Protein AF-A0A917T720-F1 (afdb_monomer)

Radius of gyration: 13.32 Å; Cα contacts (8 Å, |Δi|>4): 20; chains: 1; bounding box: 32×29×33 Å

InterPro domains:
  IPR029058 Alpha/Beta hydrolase fold [G3DSA:3.40.50.1820] (1-42)
  IPR029058 Alpha/Beta hydrolase fold [SSF53474] (4-43)

Solvent-accessible surface area (backbone atoms only — not comparable to full-atom values): 3401 Å² total; per-residue (Å²): 132,68,75,63,67,76,48,52,84,80,37,92,87,74,83,87,82,90,73,90,66,70,94,53,37,69,80,72,33,43,68,62,49,51,49,54,50,28,59,74,72,64,55,65,83,75,77,83,124

Organism: NCBI:txid1424081

Secondary structure (DSSP, 8-state):
--THHHHTTT-SS------SS-S-HHHHSHHHHHHHHHHHTT-------

Mean predicted aligned error: 6.03 Å

Foldseek 3Di:
DPPQVVCVVPDVDDDDDDDPDDPPCCVVPVPVVVVVVCVVVVVPPPPDD

Structure (mmCIF, N/CA/C/O backbone):
data_AF-A0A917T720-F1
#
_entry.id   AF-A0A917T720-F1
#
loop_
_atom_site.group_PDB
_atom_site.id
_atom_site.type_symbol
_atom_site.label_atom_id
_atom_site.label_alt_id
_atom_site.label_comp_id
_atom_site.label_asym_id
_atom_site.label_entity_id
_atom_site.label_seq_id
_atom_site.pdbx_PDB_ins_code
_atom_site.Cartn_x
_atom_site.Cartn_y
_atom_site.Cartn_z
_atom_site.occupancy
_atom_site.B_iso_or_equiv
_atom_site.auth_seq_id
_atom_site.auth_comp_id
_atom_site.auth_asym_id
_atom_site.auth_atom_id
_atom_site.pdbx_PDB_model_num
ATOM 1 N N . MET A 1 1 ? 7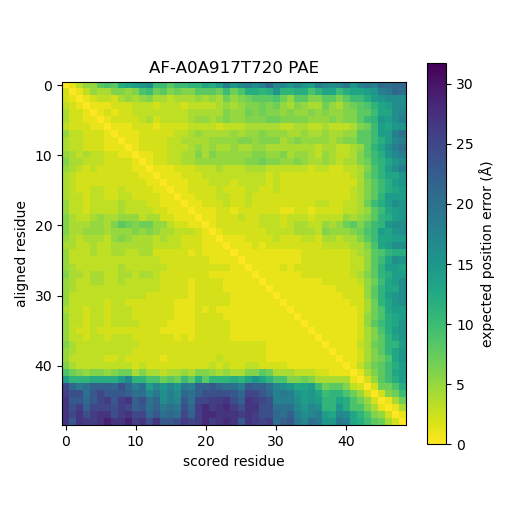.073 0.674 -15.409 1.00 63.56 1 MET A N 1
ATOM 2 C CA . MET A 1 1 ? 7.835 -0.489 -14.906 1.00 63.56 1 MET A CA 1
ATOM 3 C C . MET A 1 1 ? 6.993 -1.109 -13.812 1.00 63.56 1 MET A C 1
ATOM 5 O O . MET A 1 1 ? 6.526 -0.350 -12.980 1.00 63.56 1 MET A O 1
ATOM 9 N N . ASP A 1 2 ? 6.728 -2.415 -13.861 1.00 80.12 2 ASP A N 1
ATOM 10 C CA . ASP A 1 2 ? 5.965 -3.107 -12.813 1.00 80.12 2 ASP A CA 1
ATOM 11 C C . ASP A 1 2 ? 6.917 -3.453 -11.651 1.00 80.12 2 ASP A C 1
ATOM 13 O O . ASP A 1 2 ? 7.745 -4.354 -11.820 1.00 80.12 2 ASP A O 1
ATOM 17 N N . PRO A 1 3 ? 6.866 -2.756 -10.498 1.00 81.44 3 PRO A N 1
ATOM 18 C CA . PRO A 1 3 ? 7.726 -3.079 -9.361 1.00 81.44 3 PRO A CA 1
ATOM 19 C C . PRO A 1 3 ? 7.485 -4.503 -8.841 1.00 81.44 3 PRO A C 1
ATOM 21 O O . PRO A 1 3 ? 8.420 -5.123 -8.333 1.00 81.44 3 PRO A O 1
ATOM 24 N N . ALA A 1 4 ? 6.286 -5.069 -9.027 1.00 88.06 4 ALA A N 1
ATOM 25 C CA . ALA A 1 4 ? 5.973 -6.427 -8.596 1.00 88.06 4 ALA A CA 1
ATOM 26 C C . ALA A 1 4 ? 6.767 -7.486 -9.382 1.00 88.06 4 ALA A C 1
ATOM 28 O O . ALA A 1 4 ? 7.086 -8.548 -8.849 1.00 88.06 4 ALA A O 1
ATOM 29 N N . ALA A 1 5 ? 7.160 -7.200 -10.628 1.00 87.44 5 ALA A N 1
ATOM 30 C CA . ALA A 1 5 ? 7.894 -8.149 -11.464 1.00 87.44 5 ALA A CA 1
ATOM 31 C C . ALA A 1 5 ? 9.239 -8.584 -10.851 1.00 87.44 5 ALA A C 1
ATOM 33 O O . ALA A 1 5 ? 9.619 -9.744 -10.995 1.00 87.44 5 ALA A O 1
ATOM 34 N N . GLY A 1 6 ? 9.927 -7.694 -10.125 1.00 90.88 6 GLY A N 1
ATOM 35 C CA . GLY A 1 6 ? 11.176 -8.026 -9.429 1.00 90.88 6 GLY A CA 1
ATOM 36 C C . GLY A 1 6 ? 10.981 -8.926 -8.203 1.00 90.88 6 GLY A C 1
ATOM 37 O O . GLY A 1 6 ? 11.876 -9.690 -7.853 1.00 90.88 6 GLY A O 1
ATOM 38 N N . TRP A 1 7 ? 9.806 -8.876 -7.573 1.00 91.19 7 TRP A N 1
ATOM 39 C CA . TRP A 1 7 ? 9.497 -9.656 -6.372 1.00 91.19 7 TRP A CA 1
ATOM 40 C C . TRP A 1 7 ? 8.984 -11.066 -6.681 1.00 91.19 7 TRP A C 1
ATOM 42 O O . TRP A 1 7 ? 9.190 -11.971 -5.876 1.00 91.19 7 TRP A O 1
ATOM 52 N N . ARG A 1 8 ? 8.380 -11.289 -7.860 1.00 91.62 8 ARG A N 1
ATOM 53 C CA . ARG A 1 8 ? 7.804 -12.593 -8.260 1.00 91.62 8 ARG A CA 1
ATOM 54 C C . ARG A 1 8 ? 8.805 -13.749 -8.270 1.00 91.62 8 ARG A C 1
ATOM 56 O O . ARG A 1 8 ? 8.411 -14.892 -8.095 1.00 91.62 8 ARG A O 1
ATOM 63 N N . VAL A 1 9 ? 10.092 -13.472 -8.472 1.00 92.94 9 VAL A N 1
ATOM 64 C CA . VAL A 1 9 ? 11.141 -14.508 -8.434 1.00 92.94 9 VAL A CA 1
ATOM 65 C C . VAL A 1 9 ? 11.470 -14.984 -7.015 1.00 92.94 9 VAL A C 1
ATOM 67 O O . VAL A 1 9 ? 12.099 -16.025 -6.861 1.00 92.94 9 VAL A O 1
ATOM 70 N N . TRP A 1 10 ? 11.039 -14.248 -5.987 1.00 94.31 10 TRP A N 1
ATOM 71 C CA . TRP A 1 10 ? 11.320 -14.539 -4.578 1.00 94.31 10 TRP A CA 1
ATOM 72 C C . TRP A 1 10 ? 10.081 -14.948 -3.774 1.00 94.31 10 TRP A C 1
ATOM 74 O O . TRP A 1 10 ? 10.223 -15.363 -2.627 1.00 94.31 10 TRP A O 1
ATOM 84 N N . CYS A 1 11 ? 8.876 -14.809 -4.332 1.00 94.31 11 CYS A N 1
ATOM 85 C CA . CYS A 1 11 ? 7.628 -15.047 -3.614 1.00 94.31 11 CYS A CA 1
ATOM 86 C C . CYS A 1 11 ? 6.557 -15.638 -4.538 1.00 94.31 11 CYS A C 1
ATOM 88 O O . CYS A 1 11 ? 6.266 -15.068 -5.590 1.00 94.31 11 CYS A O 1
ATOM 90 N N . GLU A 1 12 ? 5.958 -16.758 -4.121 1.00 91.38 12 GLU A N 1
ATOM 91 C CA . GLU A 1 12 ? 4.881 -17.437 -4.856 1.00 91.38 12 GLU A CA 1
ATOM 92 C C . GLU A 1 12 ? 3.520 -16.736 -4.682 1.00 91.38 12 GLU A C 1
ATOM 94 O O . GLU A 1 12 ? 2.784 -16.588 -5.656 1.00 91.38 12 GLU A O 1
ATOM 99 N N . ASP A 1 13 ? 3.203 -16.245 -3.475 1.00 92.62 13 ASP A N 1
ATOM 100 C CA . ASP A 1 13 ? 1.995 -15.447 -3.191 1.00 92.62 13 ASP A CA 1
ATOM 101 C C . ASP A 1 13 ? 2.351 -13.957 -3.123 1.00 92.62 13 ASP A C 1
ATOM 103 O O . ASP A 1 13 ? 2.495 -13.361 -2.052 1.00 92.62 13 ASP A O 1
ATOM 107 N N . LEU A 1 14 ? 2.550 -13.358 -4.299 1.00 93.50 14 LEU A N 1
ATOM 108 C CA . LEU A 1 14 ? 2.786 -11.925 -4.423 1.00 93.50 14 LEU A CA 1
ATOM 109 C C . LEU A 1 14 ? 1.478 -11.171 -4.667 1.00 93.50 14 LEU A C 1
ATOM 111 O O . LEU A 1 14 ? 0.814 -11.350 -5.690 1.00 93.50 14 LEU A O 1
ATOM 115 N N . ARG A 1 15 ? 1.189 -10.226 -3.774 1.00 92.56 15 ARG A N 1
ATOM 116 C CA . ARG A 1 15 ? 0.106 -9.248 -3.909 1.00 92.56 15 ARG A CA 1
ATOM 117 C C . ARG A 1 15 ? 0.710 -7.851 -3.938 1.00 92.56 15 ARG A C 1
ATOM 119 O O . ARG A 1 15 ? 1.674 -7.577 -3.229 1.00 92.56 15 ARG A O 1
ATOM 126 N N . SER A 1 16 ? 0.164 -6.975 -4.772 1.00 92.62 16 SER A N 1
ATOM 127 C CA . SER A 1 16 ? 0.647 -5.602 -4.918 1.00 92.62 16 SER A CA 1
ATOM 128 C C . SER A 1 16 ? -0.504 -4.661 -5.229 1.00 92.62 16 SER A C 1
ATOM 130 O O . SER A 1 16 ? -1.359 -4.996 -6.049 1.00 92.62 16 SER A O 1
ATOM 132 N N . VAL A 1 17 ? -0.463 -3.467 -4.650 1.00 93.06 17 VAL A N 1
ATOM 133 C CA . VAL A 1 17 ? -1.365 -2.356 -4.958 1.00 93.06 17 VAL A CA 1
ATOM 134 C C . VAL A 1 17 ? -0.530 -1.098 -5.196 1.00 93.06 17 VAL A C 1
ATOM 136 O O . VAL A 1 17 ? 0.526 -0.930 -4.586 1.00 93.06 17 VAL A O 1
ATOM 139 N N . GLY A 1 18 ? -0.965 -0.256 -6.130 1.00 92.69 18 GLY A N 1
ATOM 140 C CA . GLY A 1 18 ? -0.385 1.068 -6.342 1.00 92.69 18 GLY A CA 1
ATOM 141 C C . GLY A 1 18 ? -1.124 2.097 -5.495 1.00 92.69 18 GLY A C 1
ATOM 142 O O . GLY A 1 18 ? -2.350 2.079 -5.475 1.00 92.69 18 GLY A O 1
ATOM 143 N N . ILE A 1 19 ? -0.379 2.966 -4.817 1.00 94.19 19 ILE A N 1
ATOM 144 C CA . 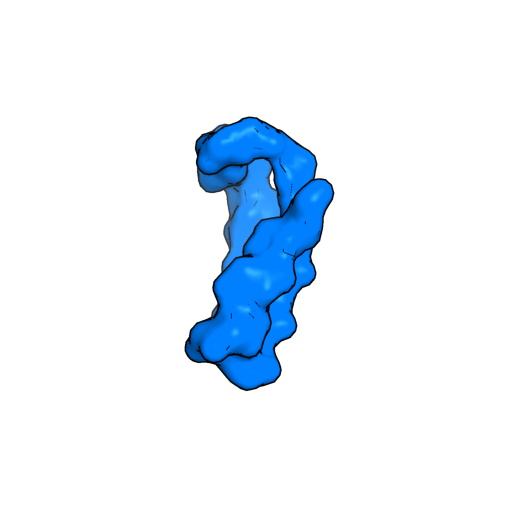ILE A 1 19 ? -0.901 4.116 -4.072 1.00 94.19 19 ILE A CA 1
ATOM 145 C C . ILE A 1 19 ? -0.268 5.358 -4.690 1.00 94.19 19 ILE A C 1
ATOM 147 O O . ILE A 1 19 ? 0.944 5.372 -4.936 1.00 94.19 19 ILE A O 1
ATOM 151 N N . ASP A 1 20 ? -1.083 6.371 -4.969 1.00 92.31 20 ASP A N 1
ATOM 152 C CA . ASP A 1 20 ? -0.606 7.612 -5.567 1.00 92.31 20 ASP A CA 1
ATOM 153 C C . ASP A 1 20 ? 0.210 8.405 -4.538 1.00 92.31 20 ASP A C 1
ATOM 155 O O . ASP A 1 20 ? -0.282 8.793 -3.481 1.00 92.31 20 ASP A O 1
ATOM 159 N N . GLY A 1 21 ? 1.485 8.645 -4.844 1.00 89.56 21 GLY A N 1
ATOM 160 C CA . GLY A 1 21 ? 2.387 9.374 -3.962 1.00 89.56 21 GLY A CA 1
ATOM 161 C C . GLY A 1 21 ? 3.855 9.199 -4.332 1.00 89.56 21 GLY A C 1
ATOM 162 O O . GLY A 1 21 ? 4.223 8.491 -5.274 1.00 89.56 21 GLY A O 1
ATOM 163 N N . GLY A 1 22 ? 4.709 9.897 -3.598 1.00 90.00 22 GLY A N 1
ATOM 164 C CA . GLY A 1 22 ? 6.154 9.795 -3.672 1.00 90.00 22 GLY A CA 1
ATOM 165 C C . GLY A 1 22 ? 6.704 8.616 -2.870 1.00 90.00 22 GLY A C 1
ATOM 166 O O . GLY A 1 22 ? 6.020 7.660 -2.526 1.00 90.00 22 GLY A O 1
ATOM 167 N N . HIS A 1 23 ? 7.996 8.682 -2.546 1.00 93.69 23 HIS A N 1
ATOM 168 C CA . HIS A 1 23 ? 8.676 7.619 -1.797 1.00 93.69 23 HIS A CA 1
ATOM 169 C C . HIS A 1 23 ? 8.146 7.453 -0.360 1.00 93.69 23 HIS A C 1
ATOM 171 O O . HIS A 1 23 ? 8.272 6.383 0.230 1.00 93.69 23 HIS A O 1
ATOM 177 N N . ARG A 1 24 ? 7.553 8.510 0.201 1.00 95.00 24 ARG A N 1
ATOM 178 C CA . ARG A 1 24 ? 7.107 8.604 1.593 1.00 95.00 24 ARG A CA 1
ATOM 179 C C . ARG A 1 24 ? 5.607 8.352 1.724 1.00 95.00 24 ARG A C 1
ATOM 181 O O . ARG A 1 24 ? 4.874 9.155 2.288 1.00 95.00 24 ARG A O 1
ATOM 188 N N . LEU A 1 25 ? 5.145 7.226 1.174 1.00 95.25 25 LEU 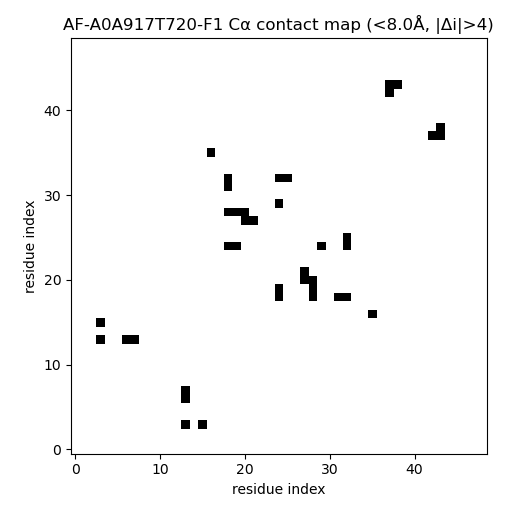A N 1
ATOM 189 C CA . LEU A 1 25 ? 3.715 6.889 1.110 1.00 95.25 25 LEU A CA 1
ATOM 190 C C . LEU A 1 25 ? 3.032 6.909 2.486 1.00 95.25 25 LEU A C 1
ATOM 192 O O . LEU A 1 25 ? 1.885 7.325 2.584 1.00 95.25 25 LEU A O 1
ATOM 196 N N . ALA A 1 26 ? 3.732 6.514 3.554 1.00 94.88 26 ALA A N 1
ATOM 197 C CA . ALA A 1 26 ? 3.179 6.532 4.908 1.00 94.88 26 ALA A CA 1
ATOM 198 C C . ALA A 1 26 ? 2.890 7.955 5.422 1.00 94.88 26 ALA A C 1
ATOM 200 O O . ALA A 1 26 ? 1.959 8.138 6.201 1.00 94.88 26 ALA A O 1
ATOM 201 N N . GLU A 1 27 ? 3.669 8.957 5.005 1.00 96.62 27 GLU A N 1
ATOM 202 C CA . GLU A 1 27 ? 3.430 10.360 5.358 1.00 96.62 27 GLU A CA 1
ATOM 203 C C . GLU A 1 27 ? 2.505 11.078 4.367 1.00 96.62 27 GLU A C 1
ATOM 205 O O . GLU A 1 27 ? 1.798 12.006 4.753 1.00 96.62 27 GLU A O 1
ATOM 210 N N . GLU A 1 28 ? 2.527 10.677 3.097 1.00 96.38 28 GLU A N 1
ATOM 211 C CA . GLU A 1 28 ? 1.801 11.351 2.015 1.00 96.38 28 GLU A CA 1
ATOM 212 C C . GLU A 1 28 ? 0.366 10.828 1.841 1.00 96.38 28 GLU A C 1
ATOM 214 O O . GLU A 1 28 ? -0.529 11.616 1.539 1.00 96.38 28 GLU A O 1
ATOM 219 N N . ALA A 1 29 ? 0.134 9.533 2.080 1.00 96.44 29 ALA A N 1
ATOM 220 C CA . ALA A 1 29 ? -1.166 8.868 1.952 1.00 96.44 29 ALA A CA 1
ATOM 221 C C . ALA A 1 29 ? -1.412 7.862 3.105 1.00 96.44 29 ALA A C 1
ATOM 223 O O . ALA A 1 29 ? -1.595 6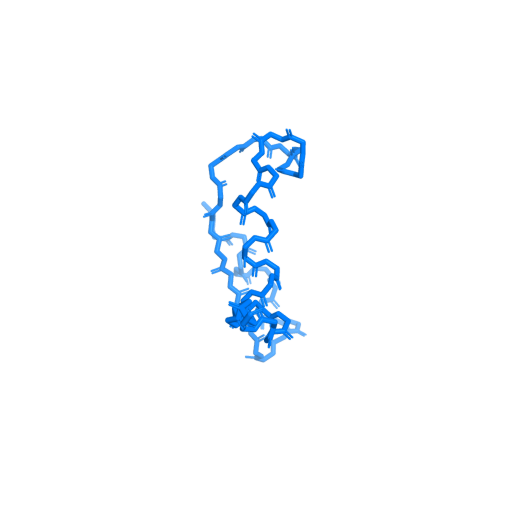.663 2.868 1.00 96.44 29 ALA A O 1
ATOM 224 N N . PRO A 1 30 ? -1.405 8.317 4.376 1.00 95.69 30 PRO A N 1
ATOM 225 C CA . PRO A 1 30 ? -1.453 7.438 5.548 1.00 95.69 30 PRO A CA 1
ATOM 226 C C . PRO A 1 30 ? -2.687 6.528 5.586 1.00 95.69 30 PRO A C 1
ATOM 228 O O . PRO A 1 30 ? -2.561 5.353 5.930 1.00 95.69 30 PRO A O 1
ATOM 231 N N . ASP A 1 31 ? -3.862 7.042 5.209 1.00 95.94 31 ASP A N 1
ATOM 232 C CA . ASP A 1 31 ? -5.119 6.287 5.255 1.00 95.94 31 ASP A CA 1
ATOM 233 C C . ASP A 1 31 ? -5.151 5.163 4.209 1.00 95.94 31 ASP A C 1
ATOM 235 O O . ASP A 1 31 ? -5.536 4.035 4.517 1.00 95.94 31 ASP A O 1
ATOM 239 N N . GLU A 1 32 ? -4.685 5.439 2.986 1.00 96.12 32 GLU A N 1
ATOM 240 C CA . GLU A 1 32 ? -4.608 4.443 1.910 1.00 96.12 32 GLU A CA 1
ATOM 241 C C . GLU A 1 32 ? -3.589 3.347 2.238 1.00 96.12 32 GLU A C 1
ATOM 243 O O . GLU A 1 32 ? -3.867 2.158 2.061 1.00 96.12 32 GLU A O 1
ATOM 248 N N . VAL A 1 33 ? -2.431 3.731 2.789 1.00 95.62 33 VAL A N 1
ATOM 249 C CA . VAL A 1 33 ? -1.408 2.778 3.239 1.00 95.62 33 VAL A CA 1
ATOM 250 C C . VAL A 1 33 ? -1.934 1.910 4.381 1.00 95.62 33 VAL A C 1
ATOM 252 O O . VAL A 1 33 ? -1.767 0.689 4.348 1.00 95.62 33 VAL A O 1
ATOM 255 N N . ALA A 1 34 ? -2.589 2.506 5.381 1.00 96.00 34 ALA A N 1
ATOM 256 C CA . ALA A 1 34 ? -3.150 1.765 6.506 1.00 96.00 34 ALA A CA 1
ATOM 257 C C . ALA A 1 34 ? -4.244 0.785 6.057 1.00 96.00 34 ALA A C 1
ATOM 259 O O . ALA A 1 34 ? -4.251 -0.364 6.504 1.00 96.00 34 ALA A O 1
ATOM 260 N N . ALA A 1 35 ? -5.124 1.201 5.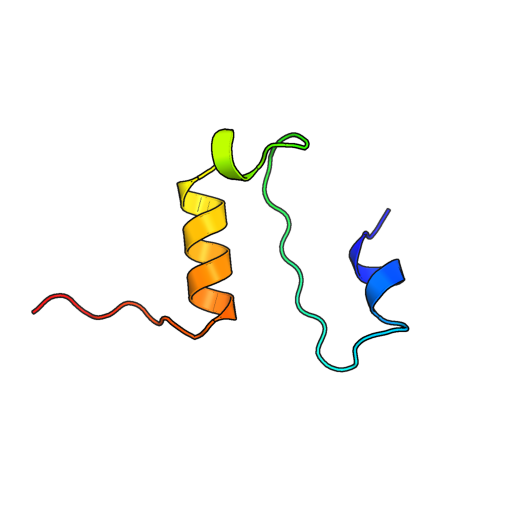142 1.00 95.06 35 ALA A N 1
ATOM 261 C CA . ALA A 1 35 ? -6.165 0.342 4.585 1.00 95.06 35 ALA A CA 1
ATOM 262 C C . ALA A 1 35 ? -5.577 -0.847 3.807 1.00 95.06 35 ALA A C 1
ATOM 264 O O . ALA A 1 35 ? -5.954 -1.991 4.066 1.00 95.06 35 ALA A O 1
ATOM 265 N N . ALA A 1 36 ? -4.606 -0.599 2.921 1.00 95.12 36 ALA A N 1
ATOM 266 C CA . ALA A 1 36 ? -3.947 -1.648 2.143 1.00 95.12 36 ALA A CA 1
ATOM 267 C C . ALA A 1 36 ? -3.211 -2.664 3.035 1.00 95.12 36 ALA A C 1
ATOM 269 O O . ALA A 1 36 ? -3.275 -3.874 2.799 1.00 95.12 36 ALA A O 1
ATOM 270 N N . LEU A 1 37 ? -2.535 -2.190 4.089 1.00 94.69 37 LEU A N 1
ATOM 271 C CA . LEU A 1 37 ? -1.895 -3.063 5.074 1.00 94.69 37 LEU A CA 1
ATOM 272 C C . LEU A 1 37 ? -2.923 -3.856 5.886 1.00 94.69 37 LEU A C 1
ATOM 274 O O . LEU A 1 37 ? -2.717 -5.045 6.122 1.00 94.69 37 LEU A O 1
ATOM 278 N N . GLY A 1 38 ? -4.030 -3.228 6.288 1.00 95.19 38 GLY A N 1
ATOM 279 C CA . GLY A 1 38 ? -5.123 -3.896 6.991 1.00 95.19 38 GLY A CA 1
ATOM 280 C C . GLY A 1 38 ? -5.717 -5.041 6.170 1.00 95.19 38 GLY 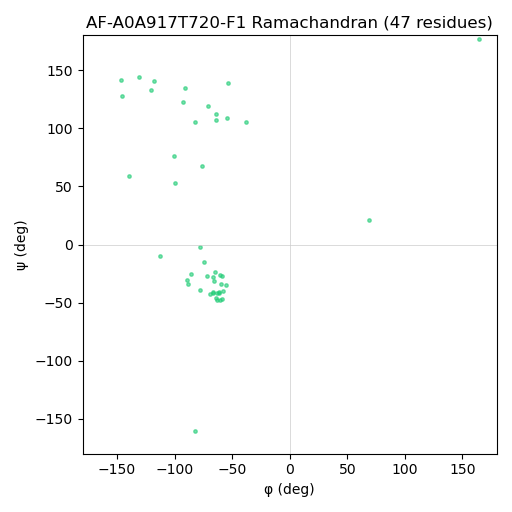A C 1
ATOM 281 O O . GLY A 1 38 ? -5.834 -6.160 6.672 1.00 95.19 38 GLY A O 1
ATOM 282 N N . GLU A 1 39 ? -6.001 -4.798 4.888 1.00 93.31 39 GLU A N 1
ATOM 283 C CA . GLU A 1 39 ? -6.484 -5.820 3.955 1.00 93.31 39 GLU A CA 1
ATOM 284 C C . GLU A 1 39 ? -5.470 -6.961 3.790 1.00 93.31 39 GLU A C 1
ATOM 286 O O . GLU A 1 39 ? -5.827 -8.135 3.918 1.00 93.31 39 GLU A O 1
ATOM 291 N N . PHE A 1 40 ? -4.192 -6.632 3.577 1.00 92.88 40 PHE A N 1
ATOM 292 C CA . PHE A 1 40 ? -3.136 -7.631 3.406 1.00 92.88 40 PHE A CA 1
ATOM 293 C C . PHE A 1 40 ? -2.953 -8.519 4.644 1.00 92.88 40 PHE A C 1
ATOM 295 O O . PHE A 1 40 ? -2.798 -9.735 4.522 1.00 92.88 40 PHE A O 1
ATOM 302 N N . LEU A 1 41 ? -3.000 -7.923 5.837 1.00 93.94 41 LEU A N 1
ATOM 303 C CA . LEU A 1 41 ? -2.846 -8.628 7.111 1.00 93.94 41 LEU A CA 1
ATOM 304 C C . LEU A 1 41 ? -4.117 -9.377 7.541 1.00 93.94 41 LEU A C 1
ATOM 306 O O . LEU A 1 41 ? -4.112 -10.031 8.585 1.00 93.94 41 LEU A O 1
ATOM 310 N N . GLY A 1 42 ? -5.206 -9.285 6.771 1.00 89.38 42 GLY A N 1
ATOM 311 C CA . GLY A 1 42 ? -6.487 -9.889 7.129 1.00 89.38 42 GLY A CA 1
ATOM 312 C C . GLY A 1 42 ? -7.151 -9.216 8.332 1.00 89.38 42 GLY A C 1
ATOM 313 O O . GLY A 1 42 ? -8.016 -9.817 8.971 1.00 89.38 42 GLY A O 1
ATOM 314 N N . GLN A 1 43 ? -6.780 -7.969 8.641 1.00 80.06 43 GLN A N 1
ATOM 315 C CA . GLN A 1 43 ? -7.515 -7.119 9.573 1.00 80.06 43 GLN A CA 1
ATOM 316 C C . GLN A 1 43 ? -8.766 -6.600 8.861 1.00 80.06 43 GLN A C 1
ATOM 318 O O . GLN A 1 43 ? -8.886 -5.425 8.524 1.00 80.06 43 GLN A O 1
ATOM 323 N N . GLY A 1 44 ? -9.691 -7.521 8.579 1.00 60.16 44 GLY A N 1
ATOM 324 C CA . GLY A 1 44 ? -11.023 -7.176 8.110 1.00 60.16 44 GLY A CA 1
ATOM 325 C C . GLY A 1 44 ? -11.651 -6.192 9.087 1.00 60.16 44 GLY A C 1
ATOM 326 O O . GLY A 1 44 ? -11.473 -6.337 10.298 1.00 60.16 44 GLY A O 1
ATOM 327 N N . THR A 1 45 ? -12.350 -5.188 8.553 1.00 58.94 45 THR A N 1
ATOM 328 C CA . THR A 1 45 ? -13.123 -4.204 9.317 1.00 58.94 45 THR A CA 1
ATOM 329 C C . THR A 1 45 ? -13.792 -4.888 10.502 1.00 58.94 45 THR A C 1
ATOM 331 O O . THR A 1 45 ? -14.7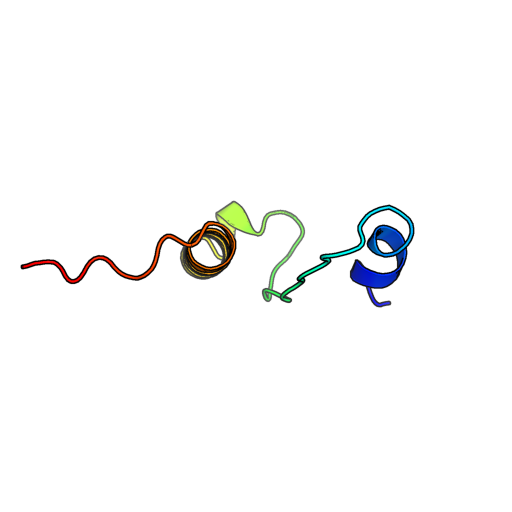53 -5.632 10.316 1.00 58.94 45 THR A O 1
ATOM 334 N N . ASN A 1 46 ? -13.273 -4.676 11.712 1.00 49.72 46 ASN A N 1
ATOM 335 C CA . ASN A 1 46 ? -14.009 -5.020 12.91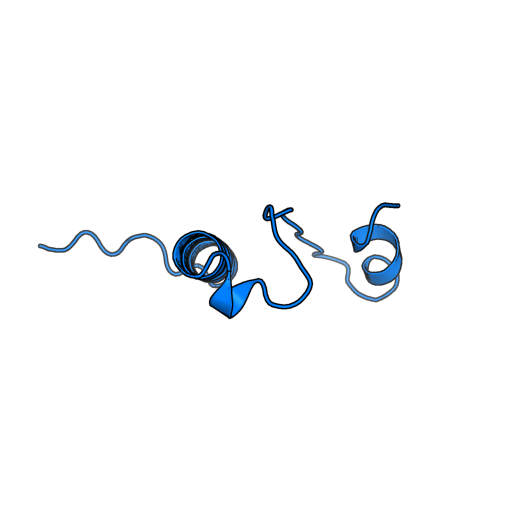4 1.00 49.72 46 ASN A CA 1
ATOM 336 C C . ASN A 1 46 ? -15.245 -4.112 12.883 1.00 49.72 46 ASN A C 1
ATOM 338 O O . ASN A 1 46 ? -15.060 -2.891 12.940 1.00 49.72 46 ASN A O 1
ATOM 342 N N . PRO A 1 47 ? -16.475 -4.629 12.705 1.00 50.00 47 PRO A N 1
ATOM 343 C CA . PRO A 1 47 ? -17.635 -3.776 12.846 1.00 50.00 47 PRO A CA 1
ATOM 344 C C . PRO A 1 47 ? -17.639 -3.336 14.308 1.00 50.00 47 PRO A C 1
ATOM 346 O O . PRO A 1 47 ? -17.874 -4.143 15.205 1.00 50.00 47 PRO A O 1
ATOM 349 N N . VAL A 1 48 ? -17.294 -2.070 14.551 1.00 56.19 48 VAL A N 1
ATOM 350 C CA . VAL A 1 48 ? -17.486 -1.440 15.855 1.00 56.19 48 VAL A CA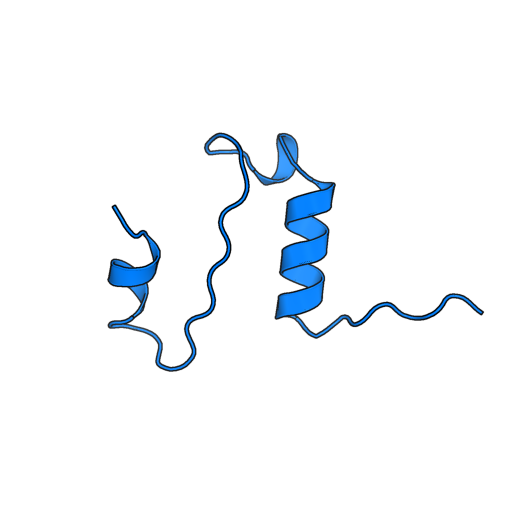 1
ATOM 351 C C . VAL A 1 48 ? -18.964 -1.625 16.197 1.00 56.19 48 VAL A C 1
ATOM 353 O O . VAL A 1 48 ? -19.829 -1.074 15.518 1.00 56.19 48 VAL A O 1
ATOM 356 N N . SER A 1 49 ? -19.226 -2.491 17.179 1.00 47.75 49 SER A N 1
ATOM 357 C CA . SER A 1 49 ? -20.499 -2.565 17.899 1.00 47.75 49 SER A CA 1
ATOM 358 C C . SER A 1 49 ? -20.542 -1.486 18.969 1.00 47.75 49 SER A C 1
ATOM 360 O O . SER A 1 49 ? -19.460 -1.178 19.520 1.00 47.75 49 SER A O 1
#

pLDDT: mean 87.15, std 13.73, range [47.75, 96.62]

Sequence (49 aa):
MDPAAGWRVWCEDLRSVGIDGGHRLAEEAPDEVAAALGEFLGQGTNPVS